Protein AF-A0A7V4LQF4-F1 (afdb_monomer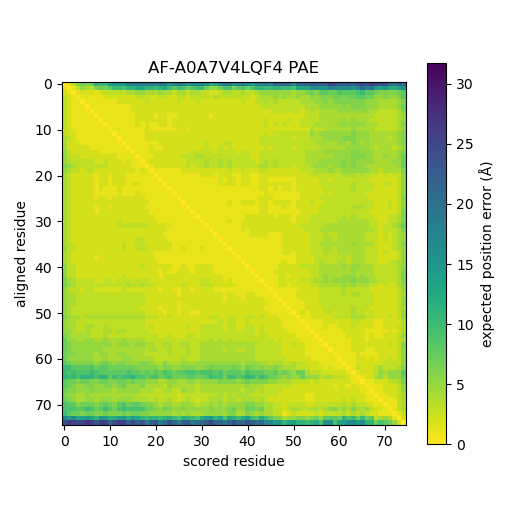)

Radius of gyration: 15.78 Å; Cα contacts (8 Å, |Δi|>4): 43; chains: 1; bounding box: 31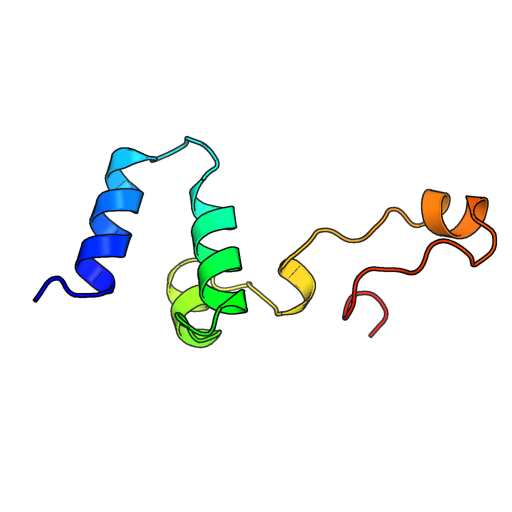×27×42 Å

Solvent-accessible surface area (backbone atoms only — not comparable to full-atom values): 4755 Å² total; per-residue (Å²): 132,89,48,73,67,56,56,49,51,50,51,55,64,77,42,58,95,63,80,45,65,64,58,52,52,42,54,33,38,74,71,62,78,33,53,75,68,63,46,26,77,82,38,74,83,71,50,88,43,63,76,49,77,76,63,58,67,66,61,31,60,75,42,74,70,72,50,71,75,52,75,68,69,90,112

pLDDT: mean 94.61, std 6.14, range [57.5, 98.19]

Sequence (75 aa):
ALTKQAFIHERDIEFACEHSRYWDLVRWYQSGWLTIDEVRQYKPYFQPRNVCLPIPLDEINNMKGVLKQNPKWLS

Foldseek 3Di:
DQDPVNVLVVCCVVCPPVPCNVVVLLVCCVVVVDPPVRSCVVVVPDDPQVSDDWDDPVVCVVCVNPDDIDPPPVD

Mean predicted aligned error: 3.42 Å

Structure (mmCIF, N/CA/C/O backbone):
data_AF-A0A7V4LQF4-F1
#
_entry.id   AF-A0A7V4LQF4-F1
#
loop_
_atom_site.group_PDB
_atom_site.id
_atom_site.type_symbol
_atom_site.label_atom_id
_atom_site.label_alt_id
_atom_site.label_comp_id
_atom_site.label_asym_id
_atom_site.label_entity_id
_atom_site.label_seq_id
_atom_site.pdbx_PDB_ins_code
_atom_site.Cartn_x
_atom_site.Cartn_y
_atom_site.Cartn_z
_atom_site.occupancy
_atom_site.B_iso_or_equiv
_atom_site.auth_seq_id
_atom_site.auth_comp_id
_atom_site.auth_asym_id
_atom_site.auth_atom_id
_atom_site.pdbx_PDB_model_num
ATOM 1 N N . ALA A 1 1 ? 8.595 -13.542 -21.807 1.00 71.12 1 ALA A N 1
ATOM 2 C CA . ALA A 1 1 ? 7.500 -13.132 -20.902 1.00 71.12 1 ALA A CA 1
ATOM 3 C C . ALA A 1 1 ? 7.722 -11.680 -20.497 1.00 71.12 1 ALA A C 1
ATOM 5 O O . ALA A 1 1 ? 8.879 -11.300 -20.341 1.00 71.12 1 ALA A O 1
ATOM 6 N N . LEU A 1 2 ? 6.660 -10.880 -20.363 1.00 84.94 2 LEU A N 1
ATOM 7 C CA . LEU A 1 2 ? 6.759 -9.504 -19.863 1.00 84.94 2 LEU A CA 1
ATOM 8 C C . LEU A 1 2 ? 7.270 -9.528 -18.412 1.00 84.94 2 LEU A C 1
ATOM 10 O O . LEU A 1 2 ? 6.757 -10.291 -17.593 1.00 84.94 2 LEU A O 1
ATOM 14 N N . THR A 1 3 ? 8.305 -8.748 -18.096 1.00 95.06 3 THR A N 1
ATOM 15 C CA . THR A 1 3 ? 8.856 -8.687 -16.732 1.00 95.06 3 THR A CA 1
ATOM 16 C C . THR A 1 3 ? 8.006 -7.760 -15.859 1.00 95.06 3 THR A C 1
ATOM 18 O O . THR A 1 3 ? 7.363 -6.842 -16.369 1.00 95.06 3 THR A O 1
ATOM 21 N N . LYS A 1 4 ? 8.029 -7.947 -14.528 1.00 93.12 4 LYS A N 1
ATOM 22 C CA . LYS A 1 4 ? 7.348 -7.020 -13.598 1.00 93.12 4 LYS A CA 1
ATOM 23 C C . LYS A 1 4 ? 7.807 -5.572 -13.810 1.00 93.12 4 LYS A C 1
ATOM 25 O O . LYS 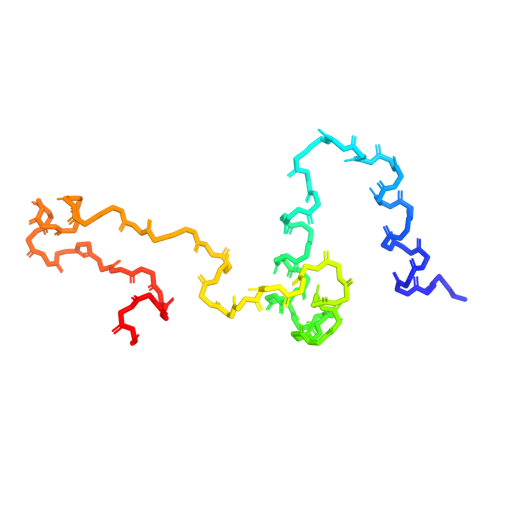A 1 4 ? 6.985 -4.669 -13.850 1.00 93.12 4 LYS A O 1
ATOM 30 N N . GLN A 1 5 ? 9.117 -5.379 -13.984 1.00 93.81 5 GLN A N 1
ATOM 31 C CA . GLN A 1 5 ? 9.739 -4.076 -14.229 1.00 93.81 5 GLN A CA 1
ATOM 32 C C . GLN A 1 5 ? 9.213 -3.421 -15.511 1.00 93.81 5 GLN A C 1
ATOM 34 O O . GLN A 1 5 ? 8.886 -2.242 -15.485 1.00 93.81 5 GLN A O 1
ATOM 39 N N . ALA A 1 6 ? 9.067 -4.181 -16.603 1.00 96.25 6 ALA A N 1
ATOM 40 C CA . ALA A 1 6 ? 8.512 -3.658 -17.851 1.00 96.25 6 ALA A CA 1
ATOM 41 C C . ALA A 1 6 ? 7.042 -3.233 -17.694 1.00 96.25 6 ALA A C 1
ATOM 43 O O . ALA A 1 6 ? 6.674 -2.154 -18.141 1.00 96.25 6 ALA A O 1
ATOM 44 N N . PHE A 1 7 ? 6.227 -4.032 -16.997 1.00 96.00 7 PHE A N 1
ATOM 45 C CA . PHE A 1 7 ? 4.826 -3.689 -16.728 1.00 96.00 7 PHE A CA 1
ATOM 46 C C . PHE A 1 7 ? 4.676 -2.446 -15.840 1.00 96.00 7 PHE A C 1
ATOM 48 O O . PHE A 1 7 ? 3.823 -1.599 -16.091 1.00 96.00 7 PHE A O 1
ATOM 55 N N . ILE A 1 8 ? 5.505 -2.325 -14.796 1.00 96.19 8 ILE A N 1
ATOM 56 C CA . ILE A 1 8 ? 5.531 -1.124 -13.952 1.00 96.19 8 ILE A CA 1
ATOM 57 C C . ILE A 1 8 ? 5.945 0.071 -14.812 1.00 96.19 8 ILE A C 1
ATOM 59 O O . ILE A 1 8 ? 5.216 1.049 -14.866 1.00 96.19 8 ILE A O 1
ATOM 63 N N . HIS A 1 9 ? 7.043 -0.037 -15.563 1.00 95.81 9 HIS A N 1
ATOM 64 C CA . HIS A 1 9 ? 7.526 1.038 -16.427 1.00 95.81 9 HIS A CA 1
ATOM 65 C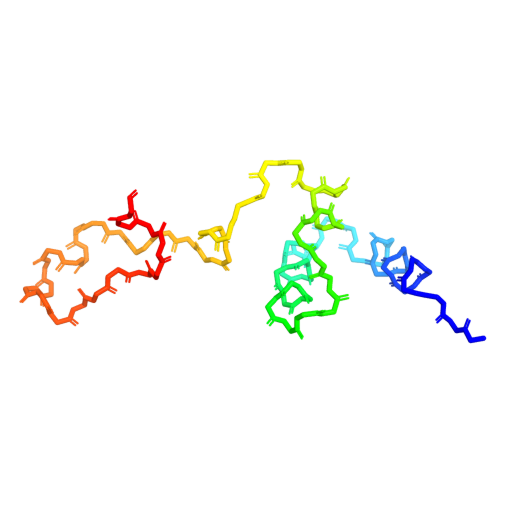 C . HIS A 1 9 ? 6.480 1.524 -17.445 1.00 95.81 9 HIS A C 1
ATOM 67 O O . HIS A 1 9 ? 6.329 2.726 -17.624 1.00 95.81 9 HIS A O 1
ATOM 73 N N . GLU A 1 10 ? 5.720 0.627 -18.072 1.00 97.69 10 GLU A N 1
ATOM 74 C CA . GLU A 1 10 ? 4.645 1.007 -18.995 1.00 97.69 10 GLU A CA 1
ATOM 75 C C . GLU A 1 10 ? 3.573 1.859 -18.300 1.00 97.69 10 GLU A C 1
ATOM 77 O O . GLU A 1 10 ? 3.247 2.954 -18.754 1.00 97.69 10 GLU A O 1
ATOM 82 N N . ARG A 1 11 ? 3.084 1.412 -17.137 1.00 97.75 11 ARG A N 1
ATOM 83 C CA . ARG A 1 11 ? 2.089 2.161 -16.352 1.00 97.75 11 ARG A CA 1
ATOM 84 C C . ARG A 1 11 ? 2.620 3.490 -15.827 1.00 97.75 11 ARG A C 1
ATOM 86 O O . ARG A 1 11 ? 1.858 4.440 -15.671 1.00 97.75 11 ARG A O 1
ATOM 93 N N . ASP A 1 12 ? 3.912 3.538 -15.529 1.00 96.00 12 ASP A N 1
ATOM 94 C CA . ASP A 1 12 ? 4.599 4.723 -15.037 1.00 96.00 12 ASP A CA 1
ATOM 95 C C . ASP A 1 12 ? 4.592 5.856 -16.056 1.00 96.00 12 ASP A C 1
ATOM 97 O O . ASP A 1 12 ? 4.443 7.013 -15.663 1.00 96.00 12 ASP A O 1
ATOM 101 N N . ILE A 1 13 ? 4.781 5.500 -17.328 1.00 97.06 13 ILE A N 1
ATOM 102 C CA . ILE A 1 13 ? 4.778 6.425 -18.457 1.00 97.06 13 ILE A CA 1
ATOM 103 C C . ILE A 1 13 ? 3.345 6.789 -18.844 1.00 97.06 13 ILE A C 1
ATOM 105 O O . ILE A 1 13 ? 3.046 7.974 -18.944 1.00 97.06 13 ILE A O 1
ATOM 109 N N . GLU A 1 14 ? 2.463 5.797 -18.994 1.00 98.00 14 GLU A N 1
ATOM 110 C CA . GLU A 1 14 ? 1.084 6.008 -19.458 1.00 98.00 14 GLU A CA 1
ATOM 111 C C . GLU A 1 14 ? 0.270 6.889 -18.498 1.00 98.00 14 GLU A C 1
ATOM 113 O O . GLU A 1 14 ? -0.447 7.777 -18.936 1.00 98.00 14 GLU A O 1
ATOM 118 N N . PHE A 1 15 ? 0.412 6.686 -17.182 1.00 97.75 15 PHE A N 1
ATOM 119 C CA . PHE A 1 15 ? -0.394 7.372 -16.159 1.00 97.75 15 PHE A CA 1
ATOM 120 C C . PHE A 1 15 ? 0.411 8.394 -15.341 1.00 97.75 15 PHE A C 1
ATOM 122 O O . PHE A 1 15 ? 0.130 8.641 -14.155 1.00 97.75 15 PHE A O 1
ATOM 129 N N . ALA A 1 16 ? 1.468 8.958 -15.930 1.00 96.62 16 ALA A N 1
ATOM 130 C CA . ALA A 1 16 ? 2.298 9.957 -15.270 1.00 96.62 16 ALA A CA 1
ATOM 131 C C . ALA A 1 16 ? 1.457 11.179 -14.856 1.00 96.62 16 ALA A C 1
ATOM 133 O O . ALA A 1 16 ? 0.695 11.725 -15.641 1.00 96.62 16 ALA A O 1
ATOM 134 N N . CYS A 1 17 ? 1.602 11.627 -13.603 1.00 95.62 17 CYS A N 1
ATOM 135 C CA . CYS A 1 17 ? 0.835 12.742 -13.020 1.00 95.62 17 CYS A CA 1
ATOM 136 C C . CYS A 1 17 ? -0.693 12.537 -12.909 1.00 95.62 17 CYS A C 1
ATOM 138 O O . CYS A 1 17 ? -1.394 13.450 -12.481 1.00 95.62 17 CYS A O 1
ATOM 140 N N . GLU A 1 18 ? -1.214 11.332 -13.156 1.00 97.44 18 GLU A N 1
ATOM 141 C CA . GLU A 1 18 ? -2.655 11.034 -13.080 1.00 97.44 18 GLU A CA 1
ATOM 142 C C . GLU A 1 18 ? -3.086 10.409 -11.744 1.00 97.44 18 GLU A C 1
ATOM 144 O O . GLU A 1 18 ? -4.039 9.638 -11.669 1.00 97.44 18 GLU A O 1
ATOM 149 N N . HIS A 1 19 ? -2.360 10.686 -10.657 1.00 94.19 19 HIS A N 1
ATOM 150 C CA . HIS A 1 19 ? -2.664 10.206 -9.296 1.00 94.19 19 HIS A CA 1
ATOM 151 C C . HIS A 1 19 ? -2.722 8.670 -9.106 1.00 94.19 19 HIS A C 1
ATOM 153 O O . HIS A 1 19 ? -2.964 8.197 -7.996 1.00 94.19 19 HIS A O 1
ATOM 159 N N . SER A 1 20 ? -2.420 7.873 -10.135 1.00 96.62 20 SER A N 1
ATOM 160 C CA . SER A 1 20 ? -2.526 6.405 -10.098 1.00 96.62 20 SER A CA 1
ATO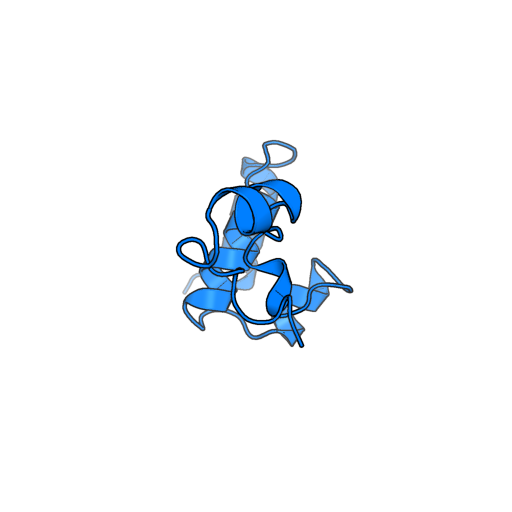M 161 C C . SER A 1 20 ? -1.336 5.715 -9.426 1.00 96.62 20 SER A C 1
ATOM 163 O O . SER A 1 20 ? -1.489 4.672 -8.790 1.00 96.62 20 SER A O 1
ATOM 165 N N . ARG A 1 21 ? -0.143 6.322 -9.491 1.00 96.56 21 ARG A N 1
ATOM 166 C CA . ARG A 1 21 ? 1.112 5.702 -9.029 1.00 96.56 21 ARG A CA 1
ATOM 167 C C . ARG A 1 21 ? 1.055 5.172 -7.598 1.00 96.56 21 ARG A C 1
ATOM 169 O O . ARG A 1 21 ? 1.585 4.105 -7.299 1.00 96.56 21 ARG A O 1
ATOM 176 N N . TYR A 1 22 ? 0.482 5.951 -6.690 1.00 96.62 22 TYR A N 1
ATOM 177 C CA . TYR A 1 22 ? 0.430 5.562 -5.287 1.00 96.62 22 TYR A CA 1
ATOM 178 C C . TYR A 1 22 ? -0.411 4.297 -5.094 1.00 96.62 22 TYR A C 1
ATOM 180 O O . TYR A 1 22 ? 0.027 3.340 -4.457 1.00 96.62 22 TYR A O 1
ATOM 188 N N . TRP A 1 23 ? -1.595 4.286 -5.704 1.00 97.44 23 TRP A N 1
ATOM 189 C CA . TRP A 1 23 ? -2.553 3.193 -5.608 1.00 97.44 23 TRP A CA 1
ATOM 190 C C . TRP A 1 23 ? -2.063 1.925 -6.298 1.00 97.44 23 TRP A C 1
ATOM 192 O O . TRP A 1 23 ? -2.330 0.830 -5.809 1.00 97.44 23 TRP A O 1
ATOM 202 N N . ASP A 1 24 ? -1.286 2.068 -7.372 1.00 97.81 24 ASP A N 1
ATOM 203 C CA . ASP A 1 24 ? -0.560 0.974 -8.011 1.00 97.81 24 ASP A CA 1
ATOM 204 C C . ASP A 1 24 ? 0.379 0.265 -7.028 1.00 97.81 24 ASP A C 1
ATOM 206 O O . ASP A 1 24 ? 0.233 -0.932 -6.776 1.00 97.81 24 ASP A O 1
ATOM 210 N N . LEU A 1 25 ? 1.291 1.014 -6.404 1.00 97.56 25 LEU A N 1
ATOM 211 C CA . LEU A 1 25 ? 2.247 0.461 -5.443 1.00 97.56 25 LEU A CA 1
ATOM 212 C C . LEU A 1 25 ? 1.545 -0.165 -4.229 1.00 97.56 25 LEU A C 1
ATOM 214 O O . LEU A 1 25 ? 1.925 -1.253 -3.795 1.00 97.56 25 LEU A O 1
ATOM 218 N N . VAL A 1 26 ? 0.499 0.486 -3.706 1.00 97.44 26 VAL A N 1
ATOM 219 C CA . VAL A 1 26 ? -0.270 -0.014 -2.556 1.00 97.44 26 VAL A CA 1
ATOM 220 C C . VAL A 1 26 ? -0.978 -1.327 -2.882 1.00 97.44 26 VAL A C 1
ATOM 222 O O . VAL A 1 26 ? -0.809 -2.290 -2.131 1.00 97.44 26 VAL A O 1
ATOM 225 N N . ARG A 1 27 ? -1.730 -1.413 -3.991 1.00 97.69 27 ARG A N 1
ATOM 226 C CA . ARG A 1 27 ? -2.461 -2.651 -4.321 1.00 97.69 27 ARG A CA 1
ATOM 227 C C . ARG A 1 27 ? -1.504 -3.818 -4.551 1.00 97.69 27 ARG A C 1
ATOM 229 O O . ARG A 1 27 ? -1.776 -4.943 -4.140 1.00 97.69 27 ARG A O 1
ATOM 236 N N . TRP A 1 28 ? -0.364 -3.548 -5.180 1.00 97.94 28 TRP A N 1
ATOM 237 C CA . TRP A 1 28 ? 0.633 -4.560 -5.490 1.00 97.94 28 TRP A CA 1
ATOM 238 C C . TRP A 1 28 ? 1.327 -5.074 -4.235 1.00 97.94 28 TRP A C 1
ATOM 240 O O . TRP A 1 28 ? 1.475 -6.285 -4.083 1.00 97.94 28 TRP A O 1
ATOM 250 N N . TYR A 1 29 ? 1.644 -4.183 -3.298 1.00 97.81 29 TYR A N 1
ATOM 251 C CA . TYR A 1 29 ? 2.116 -4.559 -1.971 1.00 97.81 29 TYR A CA 1
ATOM 252 C C . TYR A 1 29 ? 1.093 -5.401 -1.201 1.00 97.81 29 TYR A C 1
ATOM 254 O O . TYR A 1 29 ? 1.428 -6.466 -0.690 1.00 97.81 29 TYR A O 1
ATOM 262 N N . GLN A 1 30 ? -0.170 -4.965 -1.151 1.00 96.94 30 GLN A N 1
ATOM 263 C CA . GLN A 1 30 ? -1.227 -5.684 -0.430 1.00 96.94 30 GLN A CA 1
ATOM 264 C C . GLN A 1 30 ? -1.506 -7.072 -1.019 1.00 96.94 30 GLN A C 1
ATOM 266 O O . GLN A 1 30 ? -1.786 -8.002 -0.269 1.00 96.94 30 GLN A O 1
ATOM 271 N N . SER A 1 31 ? -1.391 -7.225 -2.341 1.00 97.69 31 SER A N 1
ATOM 272 C CA . SER A 1 31 ? -1.512 -8.525 -3.016 1.00 97.69 31 SER A CA 1
ATOM 273 C C . SER A 1 31 ? -0.303 -9.450 -2.819 1.00 97.69 31 SER A C 1
ATOM 275 O O . SER A 1 31 ? -0.357 -10.610 -3.217 1.00 97.69 31 SER A O 1
ATOM 277 N N . GLY A 1 32 ? 0.803 -8.948 -2.257 1.00 97.62 32 GLY A N 1
ATOM 278 C CA . GLY A 1 32 ? 2.074 -9.671 -2.165 1.00 97.62 32 GLY A CA 1
ATOM 279 C C . GLY A 1 32 ? 2.858 -9.744 -3.481 1.00 97.62 32 GLY A C 1
ATOM 280 O O . GLY A 1 32 ? 3.889 -10.409 -3.540 1.00 97.62 32 GLY A O 1
ATOM 281 N N . TRP A 1 33 ? 2.408 -9.064 -4.543 1.00 97.81 33 TRP A N 1
ATOM 282 C CA . TRP A 1 33 ? 3.117 -9.017 -5.826 1.00 97.81 33 TRP A CA 1
ATOM 283 C C . TRP A 1 33 ? 4.445 -8.254 -5.739 1.00 97.81 33 TRP A C 1
ATOM 285 O O . TRP A 1 33 ? 5.402 -8.615 -6.437 1.00 97.81 33 TRP A O 1
ATOM 295 N N . LEU A 1 34 ? 4.494 -7.241 -4.863 1.00 97.88 34 LEU A N 1
ATOM 296 C CA . LEU A 1 34 ? 5.701 -6.519 -4.463 1.00 97.88 34 LEU A CA 1
ATOM 297 C C . LEU A 1 34 ? 5.940 -6.647 -2.954 1.00 97.88 34 LEU A C 1
ATOM 299 O O . LEU A 1 34 ? 5.024 -6.529 -2.140 1.00 97.88 34 LEU A O 1
ATOM 303 N N . THR A 1 35 ? 7.200 -6.827 -2.585 1.00 98.00 35 THR A N 1
ATOM 304 C CA . THR A 1 35 ? 7.718 -6.707 -1.221 1.00 98.00 35 THR A CA 1
ATOM 305 C C . THR A 1 35 ? 7.797 -5.241 -0.791 1.00 98.00 35 THR A C 1
ATOM 307 O O . THR A 1 35 ? 7.746 -4.320 -1.609 1.00 98.00 35 THR A O 1
ATOM 310 N N . ILE A 1 36 ? 7.954 -4.995 0.514 1.00 97.69 36 ILE A N 1
ATOM 311 C CA . ILE A 1 36 ? 8.136 -3.627 1.020 1.00 97.69 36 ILE A CA 1
ATOM 312 C C . ILE A 1 36 ? 9.405 -2.965 0.464 1.00 97.69 36 ILE A C 1
ATOM 314 O O . ILE A 1 36 ? 9.395 -1.765 0.194 1.00 97.69 36 ILE A O 1
ATOM 318 N N . ASP A 1 37 ? 10.472 -3.736 0.255 1.00 98.12 37 ASP A N 1
ATOM 319 C CA . ASP A 1 37 ? 11.736 -3.211 -0.256 1.00 98.12 37 ASP A CA 1
ATOM 320 C C . ASP A 1 37 ? 11.629 -2.849 -1.742 1.00 98.12 37 ASP A C 1
ATOM 322 O O . ASP A 1 37 ? 12.116 -1.794 -2.141 1.00 98.12 37 ASP A O 1
ATOM 326 N N . GLU A 1 38 ? 10.890 -3.629 -2.540 1.00 97.75 38 GLU A N 1
ATOM 327 C CA . GLU A 1 38 ? 10.559 -3.268 -3.927 1.00 97.75 38 GLU A CA 1
ATOM 328 C C . GLU A 1 38 ? 9.712 -1.986 -3.997 1.00 97.75 38 GLU A C 1
ATOM 330 O O . GLU A 1 38 ? 9.988 -1.111 -4.813 1.00 97.75 38 GLU A O 1
ATOM 335 N N . VAL A 1 39 ? 8.721 -1.803 -3.114 1.00 97.88 39 VAL A N 1
ATOM 336 C CA . VAL A 1 39 ? 7.952 -0.541 -3.058 1.00 97.88 39 VAL A CA 1
ATOM 337 C C . VAL A 1 39 ? 8.855 0.643 -2.711 1.00 97.88 39 VAL A C 1
ATOM 339 O O . VAL A 1 39 ? 8.718 1.726 -3.289 1.00 97.88 39 VAL A O 1
ATOM 342 N N . ARG A 1 40 ? 9.795 0.451 -1.779 1.00 98.19 40 ARG A N 1
ATOM 343 C CA . ARG A 1 40 ? 10.708 1.504 -1.318 1.00 98.19 40 ARG A CA 1
ATOM 344 C C . ARG A 1 40 ? 11.691 1.977 -2.382 1.00 98.19 40 ARG A C 1
ATOM 346 O O . ARG A 1 40 ? 12.152 3.109 -2.277 1.00 98.19 40 ARG A O 1
ATOM 353 N N . GLN A 1 41 ? 11.929 1.199 -3.439 1.00 97.06 41 GLN A N 1
ATOM 354 C CA . GLN A 1 41 ? 12.669 1.677 -4.615 1.00 97.06 41 GLN A CA 1
ATOM 355 C C . GLN A 1 41 ? 11.980 2.881 -5.282 1.00 97.06 41 GLN A C 1
ATOM 357 O O . GLN A 1 41 ? 12.655 3.781 -5.770 1.00 97.06 41 GLN A O 1
ATOM 362 N N . TYR A 1 42 ? 10.643 2.937 -5.251 1.00 95.25 42 TYR A N 1
ATOM 363 C CA . TYR A 1 42 ? 9.846 4.024 -5.839 1.00 95.25 42 TYR A CA 1
ATOM 364 C C . TYR A 1 42 ? 9.353 5.040 -4.796 1.00 95.25 42 TYR A C 1
ATOM 366 O O . TYR A 1 42 ? 9.111 6.208 -5.111 1.00 95.25 42 TYR A O 1
ATOM 374 N N . LYS A 1 43 ? 9.160 4.601 -3.545 1.00 96.44 43 LYS A N 1
ATOM 375 C CA . LYS A 1 43 ? 8.699 5.421 -2.413 1.00 96.44 43 LYS A CA 1
ATOM 376 C C . LYS A 1 43 ? 9.526 5.111 -1.154 1.00 96.44 43 LYS A C 1
ATOM 378 O O . LYS A 1 43 ? 9.060 4.351 -0.305 1.00 96.44 43 LYS A O 1
ATOM 383 N N . PRO A 1 44 ? 10.713 5.727 -0.986 1.00 97.44 44 PRO A N 1
ATOM 384 C CA . PRO A 1 44 ? 11.696 5.348 0.042 1.00 97.44 44 PRO A CA 1
ATOM 385 C C . PRO A 1 44 ? 11.167 5.315 1.479 1.00 97.44 44 PRO A C 1
ATOM 387 O O . PRO A 1 44 ? 11.572 4.479 2.281 1.00 97.44 44 PRO A O 1
ATOM 390 N N . TYR A 1 45 ? 10.219 6.195 1.801 1.00 96.62 45 TYR A N 1
ATOM 391 C CA . TYR A 1 45 ? 9.654 6.318 3.145 1.00 96.62 45 TYR A CA 1
ATOM 392 C C . TYR A 1 45 ? 8.353 5.534 3.347 1.00 96.62 45 TYR A C 1
ATOM 394 O O . TYR A 1 45 ? 7.699 5.714 4.373 1.00 96.62 45 TYR A 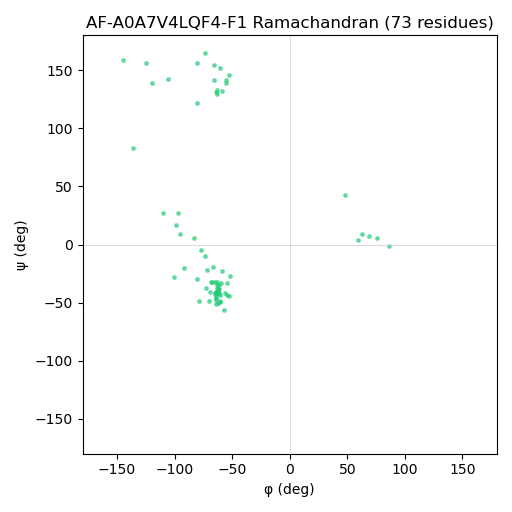O 1
ATOM 402 N N . PHE A 1 46 ? 7.954 4.680 2.397 1.00 97.31 46 PHE A N 1
ATOM 403 C CA . PHE A 1 46 ? 6.739 3.882 2.530 1.00 97.31 46 PHE A CA 1
ATOM 404 C C . PHE A 1 46 ? 6.853 2.900 3.704 1.00 97.31 46 PHE A C 1
ATOM 406 O O . PHE A 1 46 ? 7.837 2.163 3.857 1.00 97.31 46 PHE A O 1
ATOM 413 N N . GLN A 1 47 ? 5.820 2.894 4.543 1.00 96.06 47 GLN A N 1
ATOM 414 C CA . GLN A 1 47 ? 5.679 2.012 5.695 1.00 96.06 47 GLN A CA 1
ATOM 415 C C . GLN A 1 47 ? 4.358 1.243 5.597 1.00 96.06 47 GLN A C 1
ATOM 417 O O . GLN A 1 47 ? 3.403 1.744 5.004 1.00 96.06 47 GLN A O 1
ATOM 422 N N . PRO A 1 48 ? 4.227 0.069 6.238 1.00 95.38 48 PRO A N 1
ATOM 423 C CA . PRO A 1 48 ? 3.001 -0.722 6.152 1.00 95.38 48 PRO A CA 1
ATOM 424 C C . PRO A 1 48 ? 1.730 -0.007 6.633 1.00 95.38 48 PRO A C 1
ATOM 426 O O . PRO A 1 48 ? 0.641 -0.402 6.227 1.00 95.38 48 PRO A O 1
ATOM 429 N N . ARG A 1 49 ? 1.840 1.023 7.489 1.00 94.62 49 ARG A N 1
ATOM 430 C CA . ARG A 1 49 ? 0.695 1.859 7.896 1.00 94.62 49 ARG A CA 1
ATOM 431 C C . ARG A 1 49 ? 0.193 2.781 6.783 1.00 94.62 49 ARG A C 1
ATOM 433 O O . ARG A 1 49 ? -0.955 3.192 6.807 1.00 94.62 49 ARG A O 1
ATOM 440 N N . ASN A 1 50 ? 1.025 3.080 5.784 1.00 95.62 50 ASN A N 1
ATOM 441 C CA . ASN A 1 50 ? 0.683 4.010 4.712 1.00 95.62 50 ASN A CA 1
ATOM 442 C C . ASN A 1 50 ? -0.259 3.409 3.663 1.00 95.62 50 ASN A C 1
ATOM 444 O O . ASN A 1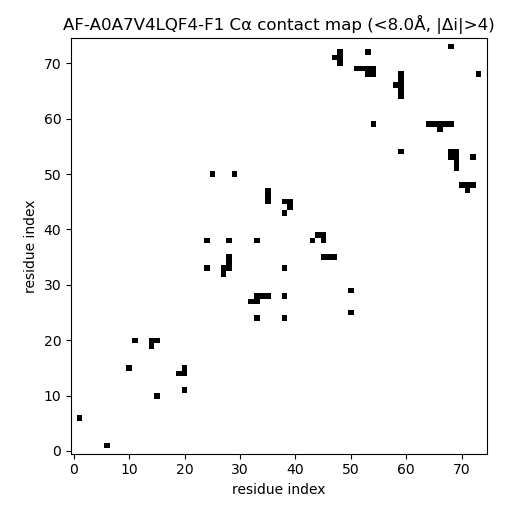 50 ? -0.730 4.143 2.809 1.00 95.62 50 ASN A O 1
ATOM 448 N N . VAL A 1 51 ? -0.620 2.123 3.723 1.00 95.75 51 VAL A N 1
ATOM 449 C CA . VAL A 1 51 ? -1.619 1.546 2.795 1.00 95.75 51 VAL A CA 1
ATOM 450 C C . VAL A 1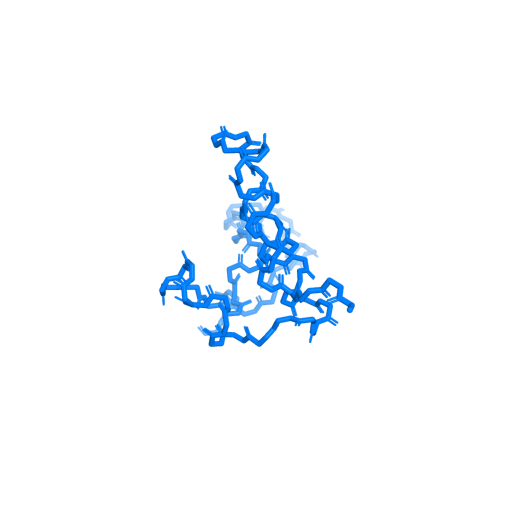 51 ? -2.931 2.344 2.750 1.00 95.75 51 VAL A C 1
ATOM 452 O O . VAL A 1 51 ? -3.604 2.363 1.726 1.00 95.75 51 VAL A O 1
ATOM 455 N N . CYS A 1 52 ? -3.263 3.044 3.835 1.00 94.44 52 CYS A N 1
ATOM 456 C CA . CYS A 1 52 ? -4.338 4.025 3.898 1.00 94.44 52 CYS A CA 1
ATOM 457 C C . CYS A 1 52 ? -3.953 5.182 4.832 1.00 94.44 52 CYS A C 1
ATOM 459 O O . CYS A 1 52 ? -3.077 5.046 5.691 1.00 94.44 52 CYS A O 1
ATOM 461 N N . LEU A 1 53 ? -4.606 6.331 4.653 1.00 95.56 53 LEU A N 1
ATOM 462 C CA . LEU A 1 53 ? -4.490 7.467 5.569 1.00 95.56 53 LEU A CA 1
ATOM 463 C C . LEU A 1 53 ? -5.086 7.115 6.942 1.00 95.56 53 LEU A C 1
ATOM 465 O O . LEU A 1 53 ? -5.957 6.243 7.013 1.00 95.56 53 LEU A O 1
ATOM 469 N N . PRO A 1 54 ? -4.653 7.768 8.034 1.00 96.00 54 PRO A N 1
ATOM 470 C CA . PRO A 1 54 ? -5.323 7.600 9.313 1.00 96.00 54 PRO A CA 1
ATOM 471 C C . PRO A 1 54 ? -6.737 8.177 9.222 1.00 96.00 54 PRO A C 1
ATOM 473 O O . PRO A 1 54 ? -6.958 9.228 8.619 1.00 96.00 54 PRO A O 1
ATOM 476 N N . ILE A 1 55 ? -7.690 7.504 9.857 1.00 95.69 55 ILE A N 1
ATOM 477 C CA . ILE A 1 55 ? -9.011 8.075 10.115 1.00 95.69 55 ILE A CA 1
ATOM 478 C C . ILE A 1 55 ? -8.815 9.290 11.036 1.00 95.69 55 ILE A C 1
ATOM 480 O O . ILE A 1 55 ? -8.071 9.160 12.019 1.00 95.69 55 ILE A O 1
ATOM 484 N N . PRO A 1 56 ? -9.437 10.449 10.749 1.00 95.19 56 PRO A N 1
ATOM 485 C CA . PRO A 1 56 ? -9.320 11.627 11.599 1.00 95.19 56 PRO A CA 1
ATOM 486 C C . PRO A 1 56 ? -9.718 11.325 13.048 1.00 95.19 56 PRO A C 1
ATOM 488 O O . PRO A 1 56 ? -10.692 10.615 13.303 1.00 95.19 56 PRO A O 1
ATOM 491 N N . LEU A 1 57 ? -8.958 11.869 14.002 1.00 93.88 57 LEU A N 1
ATOM 492 C CA . LEU A 1 57 ? -9.161 11.588 15.425 1.00 93.88 57 LEU A CA 1
ATOM 493 C C . LEU A 1 57 ? -10.546 12.041 15.910 1.00 93.88 57 LEU A C 1
ATOM 495 O O . LEU A 1 57 ? -11.190 11.325 16.673 1.00 93.88 57 LEU A O 1
ATOM 499 N N . ASP A 1 58 ? -11.024 13.184 15.421 1.00 96.62 58 ASP A N 1
ATOM 500 C CA . ASP A 1 58 ? -12.337 13.719 15.789 1.00 96.62 58 ASP A CA 1
ATOM 501 C C . ASP A 1 58 ? -13.473 12.786 15.359 1.00 96.62 58 ASP A C 1
ATOM 503 O O . ASP A 1 58 ? -14.406 12.565 16.129 1.00 96.62 58 ASP A O 1
ATOM 507 N N . GLU A 1 59 ? -13.359 12.147 14.192 1.00 95.81 59 GLU A N 1
ATOM 508 C CA . GLU A 1 59 ? -14.338 11.154 13.731 1.00 95.81 59 GLU A CA 1
ATOM 509 C C . GLU A 1 59 ? -14.371 9.928 14.653 1.00 95.81 59 GLU A C 1
ATOM 511 O O . GLU A 1 59 ? -15.441 9.433 15.006 1.00 95.81 59 GLU A O 1
ATOM 516 N N . ILE A 1 60 ? -13.208 9.459 15.117 1.00 95.62 60 ILE A N 1
ATOM 517 C CA . ILE A 1 60 ? -13.122 8.344 16.074 1.00 95.62 60 ILE A CA 1
ATOM 518 C C . ILE A 1 60 ? -13.778 8.722 17.409 1.00 95.62 60 ILE A C 1
ATOM 520 O O . ILE A 1 60 ? -14.570 7.946 17.955 1.00 95.62 60 ILE A O 1
ATOM 524 N N . ASN A 1 61 ? -13.476 9.919 17.920 1.00 94.94 61 ASN A N 1
ATOM 525 C CA . ASN A 1 61 ? -14.009 10.418 19.188 1.00 94.94 61 ASN A CA 1
ATOM 526 C C . ASN A 1 61 ? -15.533 10.597 19.128 1.00 94.94 61 ASN A C 1
ATOM 528 O O . ASN A 1 61 ? -16.250 10.144 20.025 1.00 94.94 61 ASN A O 1
ATOM 532 N N . ASN A 1 62 ? -16.040 11.193 18.045 1.00 96.62 62 ASN A N 1
ATOM 533 C CA . ASN A 1 62 ? -17.469 11.435 17.836 1.00 96.62 62 ASN A CA 1
ATOM 534 C C . ASN A 1 62 ? -18.272 10.133 17.738 1.00 96.62 62 ASN A C 1
ATOM 536 O O . ASN A 1 62 ? -19.412 10.070 18.200 1.00 96.62 62 ASN A O 1
ATOM 540 N N . MET A 1 63 ? -17.663 9.071 17.208 1.00 95.94 63 MET A N 1
ATOM 541 C CA . MET A 1 63 ? -18.283 7.751 17.082 1.00 95.94 63 MET A CA 1
ATOM 542 C C . MET A 1 63 ? -18.190 6.897 18.357 1.00 95.94 63 MET A C 1
ATOM 544 O O . MET A 1 63 ? -18.600 5.737 18.338 1.00 95.94 63 MET A O 1
ATOM 548 N N . LYS A 1 64 ? -17.675 7.442 19.474 1.00 92.88 64 LYS A N 1
ATOM 549 C CA . LYS A 1 64 ? -17.699 6.835 20.825 1.00 92.88 64 LYS A CA 1
ATOM 550 C C . LYS A 1 64 ? -17.252 5.364 20.858 1.00 92.88 64 LYS A C 1
ATOM 552 O O . LYS A 1 64 ? -17.862 4.528 21.521 1.00 92.88 64 LYS A O 1
ATOM 557 N N . GLY A 1 65 ? -16.187 5.045 20.120 1.00 87.62 65 GLY A N 1
ATOM 558 C CA . GLY A 1 65 ? -15.596 3.702 20.065 1.00 87.62 65 GLY A CA 1
ATOM 559 C C . GLY A 1 65 ? -16.221 2.737 19.049 1.00 87.62 65 GLY A C 1
ATOM 560 O O . GLY A 1 65 ? -15.723 1.619 18.905 1.00 87.62 65 GLY A O 1
ATOM 561 N N . VAL A 1 66 ? -17.262 3.150 18.313 1.00 94.81 66 VAL A N 1
ATOM 562 C CA . VAL A 1 66 ? -17.804 2.381 17.176 1.00 94.81 66 VAL A CA 1
ATOM 563 C C . VAL A 1 66 ? -16.816 2.396 16.010 1.00 94.81 66 VAL A C 1
ATOM 565 O O . VAL A 1 66 ? -16.485 1.345 15.459 1.00 94.81 66 VAL A O 1
ATOM 568 N N . LEU A 1 67 ? -16.305 3.580 15.657 1.00 94.62 67 LEU A N 1
ATOM 569 C CA . LEU A 1 67 ? -15.283 3.730 14.627 1.00 94.62 67 LEU A CA 1
ATOM 570 C C . LEU A 1 67 ? -1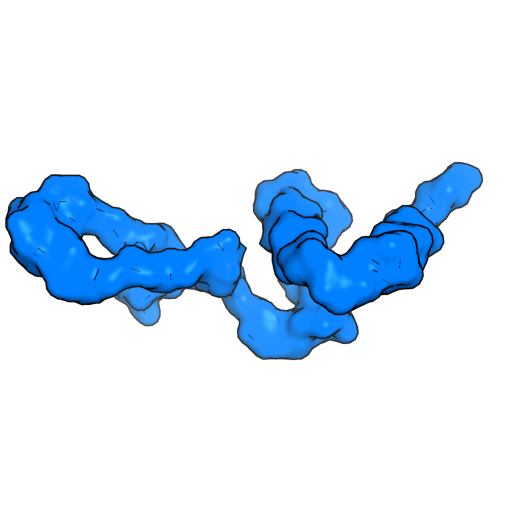3.909 3.404 15.211 1.00 94.62 67 LEU A C 1
ATOM 572 O O . LEU A 1 67 ? -13.463 4.027 16.173 1.00 94.62 67 LEU A O 1
ATOM 576 N N . LYS A 1 68 ? -13.231 2.422 14.617 1.00 93.69 68 LYS A N 1
ATOM 577 C CA . LYS A 1 68 ? -11.878 2.009 15.003 1.00 93.69 68 LYS A CA 1
ATOM 578 C C . LYS A 1 68 ? -10.882 2.504 13.966 1.00 93.69 68 LYS A C 1
ATOM 580 O O . LYS A 1 68 ? -11.175 2.476 12.776 1.00 93.69 68 LYS A O 1
ATOM 585 N N . GLN A 1 69 ? -9.706 2.926 14.423 1.00 94.88 69 GLN A N 1
ATOM 586 C CA . GLN A 1 69 ? -8.629 3.379 13.546 1.00 94.88 69 GLN A CA 1
ATOM 587 C C . GLN A 1 69 ? -8.175 2.271 12.582 1.00 94.88 69 GLN A C 1
ATOM 589 O O . GLN A 1 69 ? -8.209 1.081 12.909 1.00 94.88 69 GLN A O 1
ATOM 594 N N . ASN A 1 70 ? -7.676 2.690 11.421 1.00 93.88 70 ASN A N 1
ATOM 595 C CA . ASN A 1 70 ? -6.989 1.829 10.475 1.00 93.88 70 ASN A CA 1
ATOM 596 C C . ASN A 1 70 ? -5.805 1.100 11.146 1.00 93.88 70 ASN A C 1
ATOM 598 O O . ASN A 1 70 ? -5.089 1.690 11.966 1.00 93.88 70 ASN A O 1
ATOM 602 N N . PRO A 1 71 ? -5.552 -0.177 10.804 1.00 90.19 71 PRO A N 1
ATOM 603 C CA . PRO A 1 71 ? -4.460 -0.939 11.401 1.00 90.19 71 PRO A CA 1
ATOM 604 C C . PRO A 1 71 ? -3.108 -0.216 11.299 1.00 90.19 71 PRO A C 1
ATOM 606 O O . PRO A 1 71 ? -2.816 0.424 10.290 1.00 90.19 71 PRO A O 1
ATOM 609 N N . LYS A 1 72 ? -2.247 -0.388 12.314 1.00 87.38 72 LYS A N 1
ATOM 610 C CA . LYS A 1 72 ? -0.857 0.128 12.366 1.00 87.38 72 LYS A CA 1
ATOM 611 C C . LYS A 1 72 ? -0.706 1.656 12.489 1.00 87.38 72 LYS A C 1
ATOM 613 O O . LYS A 1 72 ? 0.414 2.152 12.411 1.00 87.38 72 LYS A O 1
ATOM 618 N N . TRP A 1 73 ? -1.795 2.401 12.685 1.00 88.56 73 TRP A N 1
ATOM 619 C CA . TRP A 1 73 ? -1.740 3.831 13.030 1.00 88.56 73 TRP A CA 1
ATOM 620 C C . TRP A 1 73 ? -1.751 4.102 14.539 1.00 88.56 73 TRP A C 1
ATOM 622 O O . TRP A 1 73 ? -1.316 5.167 14.955 1.00 88.56 73 TRP A O 1
ATOM 632 N N . LEU A 1 74 ? -2.218 3.146 15.350 1.00 76.38 74 LEU A N 1
ATOM 633 C CA . LEU A 1 74 ? -2.222 3.225 16.820 1.00 76.38 74 LEU A CA 1
ATOM 634 C C . LEU A 1 74 ? -1.047 2.468 17.473 1.00 76.38 74 LEU A C 1
ATOM 636 O O . LEU A 1 74 ? -1.135 2.126 18.648 1.00 76.38 74 LEU A O 1
ATOM 640 N N . SER A 1 75 ? -0.000 2.139 16.705 1.00 57.50 75 SER A N 1
ATOM 641 C CA . SER A 1 75 ? 1.186 1.411 17.189 1.00 57.50 75 SER A CA 1
ATOM 642 C C . SER A 1 75 ? 2.241 2.341 17.763 1.00 57.50 75 SER A C 1
ATOM 644 O O . SER A 1 75 ? 2.613 3.269 17.006 1.00 57.50 75 SER A O 1
#

Secondary structure (DSSP, 8-state):
---HHHHHHHHHHHTTTSSHHHHHHHHHHHTTSS-HHHHHHH-TT--GGGGSPPPPHHHHHHTTTSS-PPTTS--